Protein AF-A0A935HC42-F1 (afdb_monomer)

pLDDT: mean 91.11, std 11.15, range [37.25, 98.06]

Foldseek 3Di:
DDDDDVVNVVVVVVVVVVVVVVVVVVVVVVVVLVVVVVVLVVVVVVLVVLADVCLVVLHDDDPVRLVVCLVSLVVVLLSLLVVLVCQLVVSHDPVVLLVSLVVLVVSCPRNSSVVSCVVVVVPPPCPSVRVVVCVVVDSPDGSVPDDDPDPD

Structure (mmCIF, N/CA/C/O backbone):
data_AF-A0A935HC42-F1
#
_entry.id   AF-A0A935HC42-F1
#
loop_
_atom_site.group_PDB
_atom_site.id
_atom_site.type_symbol
_atom_site.label_atom_id
_atom_site.label_alt_id
_atom_site.label_comp_id
_atom_site.label_asym_id
_atom_site.label_entity_id
_atom_site.label_seq_id
_atom_site.pdbx_PDB_ins_code
_atom_site.Cartn_x
_atom_site.Cartn_y
_atom_site.Cartn_z
_atom_site.occupancy
_atom_site.B_iso_or_equiv
_atom_site.auth_seq_id
_atom_site.auth_comp_id
_atom_site.auth_asym_id
_atom_site.auth_atom_id
_atom_site.pdbx_PDB_model_num
ATOM 1 N N . MET A 1 1 ? 45.623 -6.422 -47.154 1.00 45.38 1 MET A N 1
ATOM 2 C CA . MET A 1 1 ? 44.968 -5.218 -46.597 1.00 45.38 1 MET A CA 1
ATOM 3 C C . MET A 1 1 ? 43.550 -5.603 -46.227 1.00 45.38 1 MET A C 1
ATOM 5 O O . MET A 1 1 ? 42.845 -6.101 -47.092 1.00 45.38 1 MET A O 1
ATOM 9 N N . TRP A 1 2 ? 43.169 -5.480 -44.956 1.00 56.16 2 TRP A N 1
ATOM 10 C CA . TRP A 1 2 ? 41.775 -5.646 -44.537 1.00 56.16 2 TRP A CA 1
ATOM 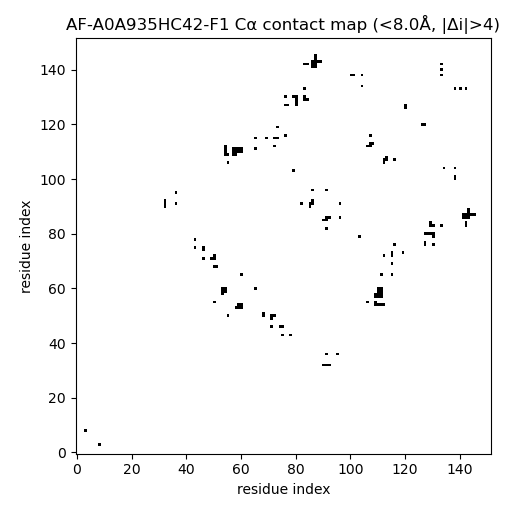11 C C . TRP A 1 2 ? 40.989 -4.399 -44.962 1.00 56.16 2 TRP A C 1
ATOM 13 O O . TRP A 1 2 ? 41.336 -3.299 -44.541 1.00 56.16 2 TRP A O 1
ATOM 23 N N . ASN A 1 3 ? 39.958 -4.567 -45.792 1.00 60.31 3 ASN A N 1
ATOM 24 C CA . ASN A 1 3 ? 39.030 -3.495 -46.152 1.00 60.31 3 ASN A CA 1
ATOM 25 C C . ASN A 1 3 ? 37.817 -3.588 -45.224 1.00 60.31 3 ASN A C 1
ATOM 27 O O . ASN A 1 3 ? 36.851 -4.274 -45.544 1.00 60.31 3 ASN A O 1
ATOM 31 N N . VAL A 1 4 ? 37.888 -2.936 -44.063 1.00 68.31 4 VAL A N 1
ATOM 32 C CA . VAL A 1 4 ? 36.695 -2.733 -43.230 1.00 68.31 4 VAL A CA 1
ATOM 33 C C . VAL A 1 4 ? 35.780 -1.766 -43.977 1.00 68.31 4 VAL A C 1
ATOM 35 O O . VAL A 1 4 ? 36.214 -0.683 -44.373 1.00 68.31 4 VAL A O 1
ATOM 38 N N . THR A 1 5 ? 34.536 -2.166 -44.224 1.00 72.88 5 THR A N 1
ATOM 39 C CA . THR A 1 5 ? 33.576 -1.358 -44.981 1.00 72.88 5 THR A CA 1
ATOM 40 C C . THR A 1 5 ? 32.791 -0.437 -44.046 1.00 72.88 5 THR A C 1
ATOM 42 O O . THR A 1 5 ? 32.575 -0.749 -42.877 1.00 72.88 5 THR A O 1
ATOM 45 N N . TRP A 1 6 ? 32.326 0.714 -44.541 1.00 72.50 6 TRP A N 1
ATOM 46 C CA . TRP A 1 6 ? 31.470 1.627 -43.763 1.00 72.50 6 TRP A CA 1
ATOM 47 C C . TRP A 1 6 ? 30.185 0.955 -43.251 1.00 72.50 6 TRP A C 1
ATOM 49 O O . TRP A 1 6 ? 29.670 1.332 -42.200 1.00 72.50 6 TRP A O 1
ATOM 59 N N . SER A 1 7 ? 29.698 -0.070 -43.955 1.00 73.56 7 SER A N 1
ATOM 60 C CA . SER A 1 7 ? 28.587 -0.918 -43.516 1.00 73.56 7 SER A CA 1
ATOM 61 C C . SER A 1 7 ? 28.906 -1.725 -42.258 1.00 73.56 7 SER A C 1
ATOM 63 O O . SER A 1 7 ? 28.026 -1.879 -41.414 1.00 73.56 7 SER A O 1
ATOM 65 N N . ASP A 1 8 ? 30.152 -2.173 -42.080 1.00 71.88 8 ASP A N 1
ATOM 66 C CA . ASP A 1 8 ? 30.564 -2.905 -40.877 1.00 71.88 8 ASP A CA 1
ATOM 67 C C . ASP A 1 8 ? 30.508 -1.978 -39.656 1.00 71.88 8 ASP A C 1
ATOM 69 O O . ASP A 1 8 ? 29.893 -2.316 -38.644 1.00 71.88 8 ASP A O 1
ATOM 73 N N . PHE A 1 9 ? 31.030 -0.753 -39.782 1.00 73.75 9 PHE A N 1
ATOM 74 C CA . PHE A 1 9 ? 30.930 0.270 -38.735 1.00 73.75 9 PHE A CA 1
ATOM 75 C C . PHE A 1 9 ? 29.481 0.671 -38.430 1.00 73.75 9 PHE A C 1
ATOM 77 O O . PHE A 1 9 ? 29.118 0.802 -37.261 1.00 73.75 9 PHE A O 1
ATOM 84 N N . ALA A 1 10 ? 28.640 0.826 -39.457 1.00 76.94 10 ALA A N 1
ATOM 85 C CA . ALA A 1 10 ? 27.224 1.138 -39.279 1.00 76.94 10 ALA A CA 1
ATOM 86 C C . ALA A 1 10 ? 26.482 0.016 -38.535 1.00 76.94 10 ALA A C 1
ATOM 88 O O . ALA A 1 10 ? 25.721 0.296 -37.612 1.00 76.94 10 ALA A O 1
ATOM 89 N N . SER A 1 11 ? 26.747 -1.250 -38.875 1.00 79.56 11 SER A N 1
ATOM 90 C CA . SER A 1 11 ? 26.119 -2.404 -38.221 1.00 79.56 11 SER A CA 1
ATOM 91 C C . SER A 1 11 ? 26.499 -2.520 -36.741 1.00 79.56 11 SER A C 1
ATOM 93 O O . SER A 1 11 ? 25.631 -2.754 -35.897 1.00 79.56 11 SER A O 1
ATOM 95 N N . VAL A 1 12 ? 27.769 -2.263 -36.405 1.00 85.62 12 VAL A N 1
ATOM 96 C CA . VAL A 1 12 ? 28.249 -2.220 -35.018 1.00 85.6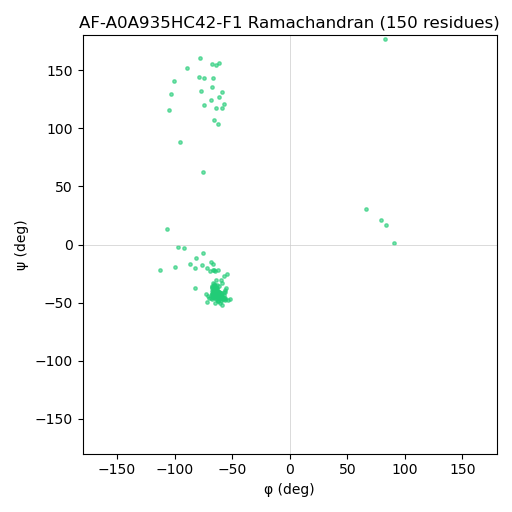2 12 VAL A CA 1
ATOM 97 C C . VAL A 1 12 ? 27.586 -1.069 -34.261 1.00 85.62 12 VAL A C 1
ATOM 99 O O . VAL A 1 12 ? 27.096 -1.271 -33.151 1.00 85.62 12 VAL A O 1
ATOM 102 N N . ALA A 1 13 ? 27.500 0.119 -34.865 1.00 86.00 13 ALA A N 1
ATOM 103 C CA . ALA A 1 13 ? 26.835 1.268 -34.255 1.00 86.00 13 ALA A CA 1
ATOM 104 C C . ALA A 1 13 ? 25.339 1.008 -33.997 1.00 86.00 13 ALA A C 1
ATOM 106 O O . ALA A 1 13 ? 24.842 1.325 -32.917 1.00 86.00 13 ALA A O 1
ATOM 107 N N . THR A 1 14 ? 24.626 0.378 -34.939 1.00 92.38 14 THR A N 1
ATOM 108 C CA . THR A 1 14 ? 23.227 -0.034 -34.747 1.00 92.38 14 THR A CA 1
ATOM 109 C C . THR A 1 14 ? 23.090 -1.041 -33.609 1.00 92.38 14 THR A C 1
ATOM 111 O O . THR A 1 14 ? 22.224 -0.864 -32.756 1.00 92.38 14 THR A O 1
ATOM 114 N N . ALA A 1 15 ? 23.948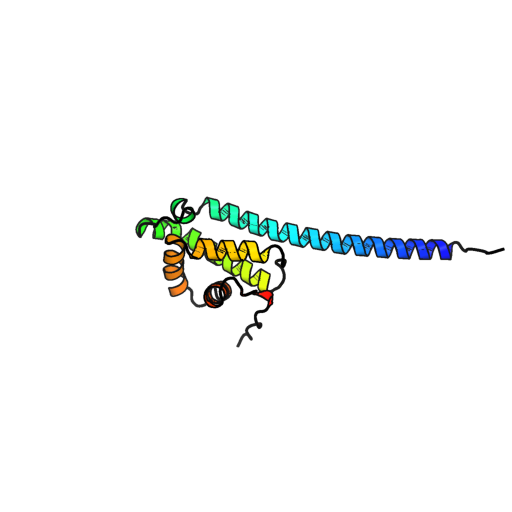 -2.064 -33.549 1.00 86.19 15 ALA A N 1
ATOM 115 C CA . ALA A 1 15 ? 23.906 -3.062 -32.482 1.00 86.19 15 ALA A CA 1
ATOM 116 C C . ALA A 1 15 ? 24.120 -2.429 -31.097 1.00 86.19 15 ALA A C 1
ATOM 118 O O . ALA A 1 15 ? 23.364 -2.708 -30.167 1.00 86.19 15 ALA A O 1
ATOM 119 N N . VAL A 1 16 ? 25.090 -1.517 -30.969 1.00 91.31 16 VAL A N 1
ATOM 120 C CA . VAL A 1 16 ? 25.321 -0.751 -29.733 1.00 91.31 16 VAL A CA 1
ATOM 121 C C . VAL A 1 16 ? 24.11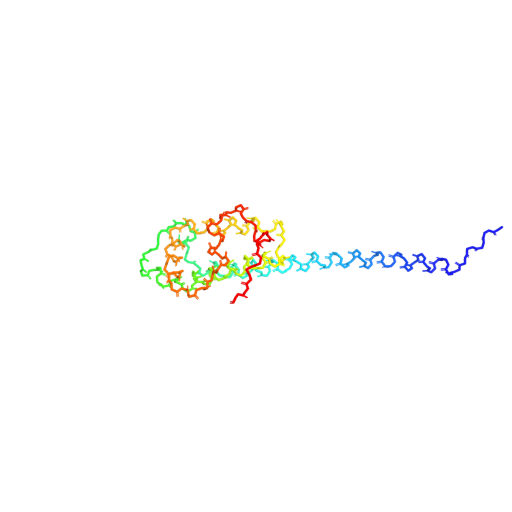2 0.119 -29.386 1.00 91.31 16 VAL A C 1
ATOM 123 O O . VAL A 1 16 ? 23.685 0.136 -28.233 1.00 91.31 16 VAL A O 1
ATOM 126 N N . GLY A 1 17 ? 23.518 0.797 -30.372 1.00 91.38 17 GLY A N 1
ATOM 127 C CA . GLY A 1 17 ? 22.313 1.604 -30.175 1.00 91.38 17 GLY A CA 1
ATOM 128 C C . GLY A 1 17 ? 21.119 0.786 -29.676 1.00 91.38 17 GLY A C 1
ATOM 129 O O . GLY A 1 17 ? 20.434 1.210 -28.750 1.00 91.38 17 GLY A O 1
ATOM 130 N N . VAL A 1 18 ? 20.899 -0.411 -30.229 1.00 93.88 18 VAL A N 1
ATOM 131 C CA . VAL A 1 18 ? 19.839 -1.332 -29.785 1.00 93.88 18 VAL A CA 1
ATOM 132 C C . VAL A 1 18 ? 20.086 -1.814 -28.354 1.00 93.88 18 VAL A C 1
ATOM 134 O O . VAL A 1 18 ? 19.154 -1.822 -27.553 1.00 93.88 18 VAL A O 1
ATOM 137 N N . LEU A 1 19 ? 21.328 -2.167 -28.003 1.00 91.81 19 LEU A N 1
ATOM 138 C CA . LEU A 1 19 ? 21.684 -2.559 -26.634 1.00 91.81 19 LEU A CA 1
ATOM 139 C C . LEU A 1 19 ? 21.458 -1.417 -25.639 1.00 91.81 19 LEU A C 1
ATOM 141 O O . LEU A 1 19 ? 20.891 -1.633 -24.569 1.00 91.81 19 LEU A O 1
ATOM 145 N N . PHE A 1 20 ? 21.858 -0.198 -26.004 1.00 93.81 20 PHE A N 1
ATOM 146 C CA . PHE A 1 20 ? 21.622 0.985 -25.183 1.00 93.81 20 PHE A CA 1
ATOM 147 C C . PHE A 1 20 ? 20.123 1.262 -25.007 1.00 93.81 20 PHE A C 1
ATOM 149 O O . PHE A 1 20 ? 19.671 1.483 -23.886 1.00 93.81 20 PHE A O 1
ATOM 156 N N . ALA A 1 21 ? 19.333 1.177 -26.081 1.00 91.81 21 ALA A N 1
ATOM 157 C CA . ALA A 1 21 ? 17.883 1.341 -26.018 1.00 91.81 21 ALA A CA 1
ATOM 158 C C . ALA A 1 21 ? 17.216 0.272 -25.135 1.00 91.81 21 ALA A C 1
ATOM 160 O O . ALA A 1 21 ? 16.337 0.595 -24.340 1.00 91.81 21 ALA A O 1
ATOM 161 N N . ALA A 1 22 ? 17.658 -0.987 -25.219 1.00 92.81 22 ALA A N 1
ATOM 162 C CA . ALA A 1 22 ? 17.169 -2.059 -24.355 1.00 92.81 22 ALA A CA 1
ATOM 163 C C . ALA A 1 22 ? 17.479 -1.787 -22.872 1.00 92.81 22 ALA A C 1
ATOM 165 O O . ALA A 1 22 ? 16.596 -1.920 -22.026 1.00 92.81 22 ALA A O 1
ATOM 166 N N . ALA A 1 23 ? 18.698 -1.335 -22.560 1.00 90.44 23 ALA A N 1
ATOM 167 C CA . ALA A 1 23 ? 19.070 -0.941 -21.202 1.00 90.44 23 ALA A CA 1
ATOM 168 C C . ALA A 1 23 ? 18.237 0.252 -20.700 1.00 90.44 23 ALA A C 1
ATOM 170 O O . ALA A 1 23 ? 17.770 0.254 -19.560 1.00 90.44 23 ALA A O 1
ATOM 171 N N . GLN A 1 24 ? 17.995 1.246 -21.560 1.00 91.88 24 GLN A N 1
ATOM 172 C CA . GLN A 1 24 ? 17.158 2.399 -21.238 1.00 91.88 24 GLN A CA 1
ATOM 173 C C . GLN A 1 24 ? 15.700 1.998 -20.964 1.00 91.88 24 GLN A C 1
ATOM 175 O O . GLN A 1 24 ? 15.075 2.561 -20.062 1.00 91.88 24 GLN A O 1
ATOM 180 N N . LEU A 1 25 ? 15.153 1.026 -21.702 1.00 93.44 25 LEU A N 1
ATOM 181 C CA . LEU A 1 25 ? 13.797 0.515 -21.482 1.00 93.44 25 LEU A CA 1
ATOM 182 C C . LEU A 1 25 ? 13.653 -0.177 -20.123 1.00 93.44 25 LEU A C 1
ATOM 184 O O . LEU A 1 25 ? 12.663 0.072 -19.433 1.00 93.44 25 LEU A O 1
ATOM 188 N N . GLU A 1 26 ? 14.632 -0.986 -19.708 1.00 90.31 26 GLU A N 1
ATOM 189 C CA . GLU A 1 26 ? 14.576 -1.644 -18.395 1.00 90.31 26 GLU A CA 1
ATOM 190 C C . GLU A 1 26 ? 14.646 -0.615 -17.258 1.00 90.31 26 GLU A C 1
ATOM 192 O O . GLU A 1 26 ? 13.799 -0.630 -16.367 1.00 90.31 26 GLU A O 1
ATOM 197 N N . LEU A 1 27 ? 15.559 0.360 -17.343 1.00 92.75 27 LEU A N 1
ATOM 198 C CA . LEU A 1 27 ? 15.635 1.458 -16.369 1.00 92.75 27 LEU A CA 1
ATOM 199 C C . LEU A 1 27 ? 14.335 2.273 -16.309 1.00 92.75 27 LEU A C 1
ATOM 201 O O . LEU A 1 27 ? 13.860 2.611 -15.225 1.00 92.75 27 LEU A O 1
ATOM 205 N N . SER A 1 28 ? 13.727 2.570 -17.461 1.00 92.69 28 SER A N 1
ATOM 206 C CA . SER A 1 28 ? 12.462 3.320 -17.521 1.00 92.69 28 SER A CA 1
ATOM 207 C C . SER A 1 28 ? 11.319 2.552 -16.853 1.00 92.69 28 SER A C 1
ATOM 209 O O . SER A 1 28 ? 10.479 3.140 -16.171 1.00 92.69 28 SER A O 1
ATOM 211 N N . LYS A 1 29 ? 11.293 1.226 -17.012 1.00 92.12 29 LYS A N 1
ATOM 212 C CA . LYS A 1 29 ? 10.327 0.344 -16.353 1.00 92.12 29 LYS A CA 1
ATOM 213 C C . LYS A 1 29 ? 10.536 0.320 -14.837 1.00 92.12 29 LYS A C 1
ATOM 215 O O . LYS A 1 29 ? 9.557 0.450 -14.106 1.00 92.12 29 LYS A O 1
ATOM 220 N N . GLU A 1 30 ? 11.774 0.202 -14.358 1.00 92.62 30 GLU A N 1
ATOM 221 C CA . GLU A 1 30 ? 12.092 0.244 -12.920 1.00 92.62 30 GLU A CA 1
ATOM 222 C C . GLU A 1 30 ? 11.690 1.579 -12.275 1.00 92.62 30 GLU A C 1
ATOM 224 O O . GLU A 1 30 ? 11.063 1.601 -11.210 1.00 92.62 30 GLU A O 1
ATOM 229 N N . GLN A 1 31 ? 11.984 2.697 -12.945 1.00 94.00 31 GLN A N 1
ATOM 230 C CA . GLN A 1 31 ? 11.546 4.028 -12.519 1.00 94.00 31 GLN A CA 1
ATOM 231 C C . GLN A 1 31 ? 10.019 4.138 -12.501 1.00 94.00 31 GLN A C 1
ATOM 233 O O . GLN A 1 31 ? 9.458 4.688 -11.556 1.00 94.00 31 GLN A O 1
ATOM 238 N N . GLY A 1 32 ? 9.342 3.572 -13.503 1.00 96.06 32 GLY A N 1
ATOM 239 C CA . GLY A 1 32 ? 7.883 3.535 -13.573 1.00 96.06 32 GLY A CA 1
ATOM 240 C C . GLY A 1 32 ? 7.244 2.760 -12.418 1.00 96.06 32 GLY A C 1
ATOM 241 O O . GLY A 1 32 ? 6.282 3.244 -11.825 1.00 96.06 32 GLY A O 1
ATOM 242 N N . VAL A 1 33 ? 7.792 1.593 -12.056 1.00 95.56 33 VAL A N 1
ATOM 243 C CA . VAL A 1 33 ? 7.333 0.817 -10.888 1.00 95.56 33 VAL A CA 1
ATOM 244 C C . VAL A 1 33 ? 7.542 1.611 -9.602 1.00 95.56 33 VAL A C 1
ATOM 246 O O . VAL A 1 33 ? 6.609 1.741 -8.816 1.00 95.56 33 VAL A O 1
ATOM 249 N N . THR A 1 34 ? 8.727 2.196 -9.418 1.00 95.88 34 THR A N 1
ATOM 250 C CA . THR A 1 34 ? 9.044 2.997 -8.224 1.00 95.88 34 THR A CA 1
ATOM 251 C C . THR A 1 34 ? 8.093 4.189 -8.085 1.00 95.88 34 THR A C 1
ATOM 253 O O . THR A 1 34 ? 7.487 4.374 -7.035 1.00 95.88 34 THR A O 1
ATOM 256 N N . ALA A 1 35 ? 7.880 4.952 -9.162 1.00 97.44 35 ALA A N 1
ATOM 257 C CA . ALA A 1 35 ? 6.967 6.094 -9.159 1.00 97.44 35 ALA A CA 1
ATOM 258 C C . ALA A 1 35 ? 5.507 5.687 -8.889 1.00 97.44 35 ALA A C 1
ATOM 260 O O . ALA A 1 35 ? 4.765 6.425 -8.240 1.00 97.44 35 ALA A O 1
ATOM 261 N N . PHE A 1 36 ? 5.089 4.513 -9.374 1.00 97.44 36 PHE A N 1
ATOM 262 C CA . PHE A 1 36 ? 3.768 3.961 -9.085 1.00 97.44 36 PHE A CA 1
ATOM 263 C C . PHE A 1 36 ? 3.620 3.563 -7.610 1.00 97.44 36 PHE A C 1
ATOM 265 O O . PHE A 1 36 ? 2.615 3.884 -6.986 1.00 97.44 36 PHE A O 1
ATOM 272 N N . GLU A 1 37 ? 4.612 2.900 -7.021 1.00 97.81 37 GLU A N 1
ATOM 273 C CA . GLU A 1 37 ? 4.593 2.567 -5.591 1.00 97.81 37 GLU A CA 1
ATOM 274 C C . GLU A 1 37 ? 4.617 3.829 -4.712 1.00 97.81 37 GLU A C 1
ATOM 276 O O . GLU A 1 37 ? 3.907 3.905 -3.706 1.00 97.81 37 GLU A O 1
ATOM 281 N N . ASP A 1 38 ? 5.367 4.856 -5.115 1.00 97.50 38 ASP A N 1
ATOM 282 C CA . ASP A 1 38 ? 5.424 6.138 -4.413 1.00 97.50 38 ASP A CA 1
ATOM 283 C C . ASP A 1 38 ? 4.097 6.901 -4.437 1.00 97.50 38 ASP A C 1
ATOM 285 O O . ASP A 1 38 ? 3.761 7.562 -3.447 1.00 97.50 38 ASP A O 1
ATOM 289 N N . SER A 1 39 ? 3.316 6.795 -5.517 1.00 97.75 39 SER A N 1
ATOM 290 C CA . SER A 1 39 ? 1.992 7.424 -5.576 1.00 97.75 39 SER A CA 1
ATOM 291 C C . SER A 1 39 ? 1.017 6.782 -4.585 1.00 97.75 39 SER A C 1
ATOM 293 O O . SER A 1 39 ? 0.305 7.498 -3.881 1.00 97.75 39 SER A O 1
ATOM 295 N N . ILE A 1 40 ? 1.067 5.457 -4.427 1.00 97.75 40 ILE A N 1
ATOM 296 C CA . ILE A 1 40 ? 0.285 4.728 -3.419 1.00 97.75 40 ILE A CA 1
ATOM 297 C C . ILE A 1 40 ? 0.762 5.063 -1.998 1.00 97.75 40 ILE A C 1
ATOM 299 O O . ILE A 1 40 ? -0.048 5.273 -1.094 1.00 97.75 40 ILE A O 1
ATOM 303 N N . ASN A 1 41 ? 2.075 5.187 -1.781 1.00 96.44 41 ASN A N 1
ATOM 304 C CA . ASN A 1 41 ? 2.613 5.652 -0.498 1.00 96.44 41 ASN A CA 1
ATOM 305 C C . ASN A 1 41 ? 2.135 7.075 -0.163 1.00 96.44 41 ASN A C 1
ATOM 307 O O . ASN A 1 41 ? 1.910 7.400 1.005 1.00 96.44 41 ASN A O 1
ATOM 311 N N . GLN A 1 42 ? 1.993 7.942 -1.167 1.00 97.38 42 GLN A N 1
ATOM 312 C CA . GLN A 1 42 ? 1.462 9.289 -0.981 1.00 97.38 42 GLN A CA 1
ATOM 313 C C . GLN A 1 42 ? -0.021 9.265 -0.603 1.00 97.38 42 GLN A C 1
ATOM 315 O O . GLN A 1 42 ? -0.409 9.986 0.316 1.00 97.38 42 GLN A O 1
ATOM 320 N N . GLU A 1 43 ? -0.825 8.423 -1.252 1.00 96.81 43 GLU A N 1
ATOM 321 C CA . GLU A 1 43 ? -2.232 8.205 -0.898 1.00 96.81 43 GLU A CA 1
ATOM 322 C C . GLU A 1 43 ? -2.373 7.731 0.554 1.00 96.81 43 GLU A C 1
ATOM 324 O O . GLU A 1 43 ? -3.117 8.335 1.331 1.00 96.81 43 GLU A O 1
ATOM 329 N N . TYR A 1 44 ? -1.556 6.754 0.967 1.00 96.56 44 TYR A N 1
ATOM 330 C CA . TYR A 1 44 ? -1.488 6.320 2.363 1.00 96.56 44 TYR A CA 1
ATOM 331 C C . TYR A 1 44 ? -1.159 7.473 3.316 1.00 96.56 44 TYR A C 1
ATOM 333 O O . TYR A 1 44 ? -1.820 7.617 4.339 1.00 96.56 44 TYR A O 1
ATOM 341 N N . ARG A 1 45 ? -0.164 8.317 3.009 1.00 95.69 45 ARG A N 1
ATOM 342 C CA . ARG A 1 45 ? 0.206 9.452 3.877 1.00 95.69 45 ARG A CA 1
ATOM 343 C C . ARG A 1 45 ? -0.923 10.470 4.021 1.00 95.69 45 ARG A C 1
ATOM 345 O O . ARG A 1 45 ? -1.148 10.966 5.123 1.00 95.69 45 ARG A O 1
ATOM 352 N N . VAL A 1 46 ? -1.624 10.777 2.929 1.00 96.94 46 VAL A N 1
ATOM 353 C CA . VAL A 1 46 ? -2.776 11.693 2.946 1.00 96.94 46 VAL A CA 1
ATOM 354 C C . VAL A 1 46 ? -3.902 11.126 3.805 1.00 96.94 46 VAL A C 1
ATOM 356 O O . VAL A 1 46 ? -4.492 11.862 4.594 1.00 96.94 46 VAL A O 1
ATOM 359 N N . LEU A 1 47 ? -4.171 9.827 3.689 1.00 95.88 47 LEU A N 1
ATOM 360 C CA . LEU A 1 47 ? -5.171 9.148 4.500 1.00 95.88 47 LEU A CA 1
ATOM 361 C C . LEU A 1 47 ? -4.762 9.064 5.976 1.00 95.88 47 LEU A C 1
ATOM 363 O O . LEU A 1 47 ? -5.545 9.398 6.861 1.00 95.88 47 LEU A O 1
ATOM 367 N N . ALA A 1 48 ? -3.518 8.676 6.253 1.00 93.81 48 ALA A N 1
ATOM 368 C CA . ALA A 1 48 ? -2.990 8.548 7.606 1.00 93.81 48 ALA A CA 1
ATOM 369 C C . ALA A 1 48 ? -3.026 9.873 8.378 1.00 93.81 48 ALA A C 1
ATOM 371 O O . ALA A 1 48 ? -3.231 9.859 9.585 1.00 93.81 48 ALA A O 1
ATOM 372 N N . ALA A 1 49 ? -2.895 11.012 7.692 1.00 96.19 49 ALA A N 1
ATOM 373 C CA . ALA A 1 49 ? -3.032 12.334 8.301 1.00 96.19 49 ALA A CA 1
ATOM 374 C C . ALA A 1 49 ? -4.457 12.651 8.799 1.00 96.19 49 ALA A C 1
ATOM 376 O O . ALA A 1 49 ? -4.628 13.592 9.570 1.00 96.19 49 ALA A O 1
ATOM 377 N N . ARG A 1 50 ? -5.470 11.901 8.349 1.00 96.69 50 ARG A N 1
ATOM 378 C CA . ARG A 1 50 ? -6.876 12.050 8.762 1.00 96.69 50 ARG A CA 1
ATOM 379 C C . ARG A 1 50 ? -7.292 11.029 9.815 1.00 96.69 50 ARG A C 1
ATOM 381 O O . ARG A 1 50 ? -8.281 11.244 10.505 1.00 96.69 50 ARG A O 1
ATOM 388 N N . LEU A 1 51 ? -6.548 9.929 9.940 1.00 96.00 51 LEU A N 1
ATOM 389 C CA . LEU A 1 51 ? -6.821 8.915 10.948 1.00 96.00 51 LEU A CA 1
ATOM 390 C C . LEU A 1 51 ? -6.585 9.479 12.358 1.00 96.00 51 LEU A C 1
ATOM 392 O O . LEU A 1 51 ? -5.622 10.222 12.573 1.00 96.00 51 LEU A O 1
ATOM 396 N N . PRO A 1 52 ? -7.409 9.090 13.345 1.00 96.38 52 PRO A N 1
ATOM 397 C CA . PRO A 1 52 ? -7.233 9.544 14.715 1.00 96.38 52 PRO A CA 1
ATOM 398 C C . PRO A 1 52 ? -5.879 9.084 15.262 1.00 96.38 52 PRO A C 1
ATOM 400 O O . PRO A 1 52 ? -5.555 7.893 15.263 1.00 96.38 52 PRO A O 1
ATOM 403 N N . THR A 1 53 ? -5.090 10.026 15.783 1.00 96.19 53 THR A N 1
ATOM 404 C CA . THR A 1 53 ? -3.746 9.748 16.316 1.00 96.19 53 THR A CA 1
ATOM 405 C C . THR A 1 53 ? -3.767 8.665 17.392 1.00 96.19 53 THR A C 1
ATOM 407 O O . THR A 1 53 ? -2.893 7.805 17.394 1.00 96.19 53 THR A O 1
ATOM 410 N N . LYS A 1 54 ? -4.795 8.639 18.249 1.00 96.62 54 LYS A N 1
ATOM 411 C CA . LYS A 1 54 ? -4.998 7.575 19.246 1.00 96.62 54 LYS A CA 1
ATOM 412 C C . LYS A 1 54 ? -5.000 6.181 18.610 1.00 96.62 54 LYS A C 1
ATOM 414 O O . LYS A 1 54 ? -4.263 5.299 19.045 1.00 96.62 54 LYS A O 1
ATOM 419 N N . ALA A 1 55 ? -5.743 6.000 17.514 1.00 96.25 55 ALA A N 1
ATOM 420 C CA . ALA A 1 55 ? -5.747 4.740 16.776 1.00 96.25 55 ALA A CA 1
ATOM 421 C C . ALA A 1 55 ? -4.357 4.412 16.220 1.00 96.25 55 ALA A C 1
ATOM 423 O O . ALA A 1 55 ? -3.927 3.261 16.287 1.00 96.25 55 ALA A O 1
ATOM 424 N N . LEU A 1 56 ? -3.633 5.414 15.706 1.00 94.19 56 LEU A N 1
ATOM 425 C CA . LEU A 1 56 ? -2.269 5.246 15.197 1.00 94.19 56 LEU A CA 1
ATOM 426 C C . LEU A 1 56 ? -1.231 4.948 16.293 1.00 94.19 56 LEU A C 1
ATOM 428 O O . LEU A 1 56 ? -0.181 4.376 16.001 1.00 94.19 56 LEU A O 1
ATOM 432 N N . LEU A 1 57 ? -1.503 5.309 17.543 1.00 95.31 57 LEU A N 1
ATOM 433 C CA . LEU A 1 57 ? -0.658 5.000 18.698 1.00 95.31 57 LEU A CA 1
ATOM 434 C C . LEU A 1 57 ? -1.048 3.686 19.390 1.00 95.31 57 LEU A C 1
ATOM 436 O O . LEU A 1 57 ? -0.340 3.234 20.286 1.00 95.31 57 LEU A O 1
ATOM 440 N N . GLY A 1 58 ? -2.110 3.021 18.925 1.00 94.19 58 GLY A N 1
ATOM 441 C CA . GLY A 1 58 ? -2.572 1.749 19.479 1.00 94.19 58 GLY A CA 1
ATOM 442 C C . GLY A 1 58 ? -3.473 1.894 20.704 1.00 94.19 58 GLY A C 1
ATOM 443 O O . GLY A 1 58 ? -3.670 0.914 21.418 1.00 94.19 58 GLY A O 1
ATOM 444 N N . GLU A 1 59 ? -4.025 3.082 20.933 1.00 95.88 59 GLU A N 1
ATOM 445 C CA . GLU A 1 59 ? -5.040 3.319 21.955 1.00 95.88 59 GLU A CA 1
ATOM 446 C C . GLU A 1 59 ? -6.422 2.833 21.486 1.00 95.88 59 GLU A C 1
ATOM 448 O O . GLU A 1 59 ? -6.686 2.636 20.292 1.00 95.88 59 GLU A O 1
ATOM 453 N N . GLU A 1 60 ? -7.318 2.632 22.448 1.00 95.06 60 GLU A N 1
ATOM 454 C CA . GLU A 1 60 ? -8.730 2.376 22.183 1.00 95.06 60 GLU A CA 1
ATOM 455 C C . GLU A 1 60 ? -9.457 3.689 21.866 1.00 95.06 60 GLU A C 1
ATOM 457 O O . GLU A 1 60 ? -9.155 4.736 22.441 1.00 95.06 60 GLU A O 1
ATOM 462 N N . LEU A 1 61 ? -10.428 3.628 20.954 1.00 95.88 61 LEU A N 1
ATOM 463 C CA . LEU A 1 61 ? -11.368 4.723 20.720 1.00 95.88 61 LEU A CA 1
ATOM 464 C C . LEU A 1 61 ? -12.680 4.395 21.425 1.00 95.88 61 LEU A C 1
ATOM 466 O O . LEU A 1 61 ? -13.134 3.249 21.387 1.00 95.88 61 LEU A O 1
ATOM 470 N N . ALA A 1 62 ? -13.307 5.403 22.030 1.00 95.94 62 ALA A N 1
ATOM 471 C CA . ALA A 1 62 ? -14.680 5.262 22.499 1.00 95.94 62 ALA A CA 1
ATOM 472 C C . ALA A 1 62 ? -15.616 4.978 21.311 1.00 95.94 62 ALA A C 1
ATOM 474 O O . ALA A 1 62 ? -15.315 5.353 20.182 1.00 95.94 62 ALA A O 1
ATOM 475 N N . GLU A 1 63 ? -16.773 4.358 21.550 1.00 93.69 63 GLU A N 1
ATOM 476 C CA . GLU A 1 63 ? -17.700 3.975 20.472 1.00 93.69 63 GLU A CA 1
ATOM 477 C C . GLU A 1 63 ? -18.130 5.166 19.599 1.00 93.69 63 GLU A C 1
ATOM 479 O O . GLU A 1 63 ? -18.183 5.049 18.377 1.00 93.69 63 GLU A O 1
ATOM 484 N N . THR A 1 64 ? -18.365 6.331 20.208 1.00 94.69 64 THR A N 1
ATOM 485 C CA . THR A 1 64 ? -18.705 7.562 19.482 1.00 94.69 64 THR A CA 1
ATOM 486 C C . THR A 1 64 ? -17.539 8.075 18.634 1.00 94.69 64 THR A C 1
ATOM 488 O O . THR A 1 64 ? -17.742 8.419 17.478 1.00 94.69 64 THR A O 1
ATOM 491 N N . GLU A 1 65 ? -16.314 8.057 19.170 1.00 95.44 65 GLU A N 1
ATOM 492 C CA . GLU A 1 65 ? -15.090 8.471 18.459 1.00 95.44 65 GLU A CA 1
ATOM 493 C C . GLU A 1 65 ? -14.751 7.495 17.318 1.00 95.44 65 GLU A C 1
ATOM 495 O O . GLU A 1 65 ? -14.314 7.897 16.243 1.00 95.44 65 GLU A O 1
ATOM 500 N N . LEU A 1 66 ? -15.003 6.198 17.515 1.00 96.31 66 LEU A N 1
ATOM 501 C CA . LEU A 1 66 ? -14.871 5.187 16.471 1.00 96.31 66 LEU A CA 1
ATOM 502 C C . LEU A 1 66 ? -15.883 5.412 15.341 1.00 96.31 66 LEU A C 1
ATOM 504 O O . LEU A 1 66 ? -15.523 5.275 14.175 1.00 96.31 66 LEU A O 1
ATOM 508 N N . ALA A 1 67 ? -17.133 5.740 15.680 1.00 95.06 67 ALA A N 1
ATOM 509 C CA . ALA A 1 67 ? -18.177 6.020 14.700 1.00 95.06 67 ALA A CA 1
ATOM 510 C C . ALA A 1 67 ? -17.875 7.286 13.880 1.00 95.06 67 ALA A C 1
ATOM 512 O O . ALA A 1 67 ? -18.112 7.289 12.676 1.00 95.06 67 ALA A O 1
ATOM 513 N N . GLU A 1 68 ? -17.312 8.322 14.508 1.00 96.81 68 GLU A N 1
ATOM 514 C CA . GLU A 1 68 ? -16.886 9.563 13.841 1.00 96.81 68 GLU A CA 1
ATOM 515 C C . GLU A 1 68 ? -15.758 9.346 12.825 1.00 96.81 68 GLU A C 1
ATOM 517 O O . GLU A 1 68 ? -15.704 10.055 11.826 1.00 96.81 68 GLU A O 1
ATOM 522 N N . HIS A 1 69 ? -14.886 8.360 13.058 1.00 96.69 69 HIS A N 1
ATOM 523 C CA . HIS A 1 69 ? -13.724 8.063 12.209 1.00 96.69 69 HIS A CA 1
ATOM 524 C C . HIS A 1 69 ? -13.874 6.796 11.355 1.00 96.69 69 HIS A C 1
ATOM 526 O O . HIS A 1 69 ? -12.893 6.254 10.828 1.00 96.69 69 HIS A O 1
ATOM 532 N N . LEU A 1 70 ? -15.095 6.267 11.251 1.00 95.69 70 LEU A N 1
ATOM 533 C CA . LEU A 1 70 ? -15.341 5.006 10.563 1.00 95.69 70 LEU A CA 1
ATOM 534 C C . LEU A 1 70 ? -15.080 5.120 9.054 1.00 95.69 70 LEU A C 1
ATOM 536 O O . LEU A 1 70 ? -14.594 4.161 8.456 1.00 95.69 70 LEU A O 1
ATOM 540 N N . ASP A 1 71 ? -15.339 6.286 8.462 1.00 96.25 71 ASP A N 1
ATOM 541 C CA . ASP A 1 71 ? -15.131 6.545 7.035 1.00 96.25 71 ASP A CA 1
ATOM 542 C C . ASP A 1 71 ? -13.639 6.540 6.666 1.00 96.25 71 ASP A C 1
ATOM 544 O O . ASP A 1 71 ? -13.245 5.934 5.665 1.00 96.25 71 ASP A O 1
ATOM 548 N N . GLU A 1 72 ? -12.772 7.148 7.480 1.00 97.44 72 GLU A N 1
ATOM 549 C CA . GLU A 1 72 ? -11.322 7.102 7.264 1.00 97.44 72 GLU A CA 1
ATOM 550 C C . GLU A 1 72 ? -10.768 5.687 7.466 1.00 97.44 72 GLU A C 1
ATOM 552 O O . GLU A 1 72 ? -9.889 5.246 6.721 1.00 97.44 72 GLU A O 1
ATOM 557 N N . LEU A 1 73 ? -11.291 4.943 8.444 1.00 97.06 73 LEU A N 1
ATOM 558 C CA . LEU A 1 73 ? -10.909 3.546 8.665 1.00 97.06 73 LEU A CA 1
ATOM 559 C C . LEU A 1 73 ? -11.387 2.645 7.517 1.00 97.06 73 LEU A C 1
ATOM 561 O O . LEU A 1 73 ? -10.650 1.750 7.103 1.00 97.06 73 LEU A O 1
ATOM 565 N N . TYR A 1 74 ? -12.561 2.912 6.943 1.00 96.56 74 TYR A N 1
ATOM 566 C CA . TYR A 1 74 ? -13.034 2.249 5.728 1.00 96.56 74 TYR A CA 1
ATOM 567 C C . TYR A 1 74 ? -12.090 2.503 4.552 1.00 96.56 74 TYR A C 1
ATOM 569 O O . TYR A 1 74 ? -11.632 1.552 3.920 1.00 96.56 74 TYR A O 1
ATOM 577 N N . GLN A 1 75 ? -11.741 3.767 4.293 1.00 96.94 75 GLN A N 1
ATOM 578 C CA . GLN A 1 75 ? -10.792 4.136 3.235 1.00 96.94 75 GLN A CA 1
ATOM 579 C C . GLN A 1 75 ? -9.427 3.471 3.445 1.00 96.94 75 GLN A C 1
ATOM 581 O O . GLN A 1 75 ? -8.764 3.091 2.483 1.00 96.94 75 GLN A O 1
ATOM 586 N N . TYR A 1 76 ? -9.013 3.275 4.700 1.00 97.81 76 TYR A N 1
ATOM 587 C CA . TYR A 1 76 ? -7.783 2.553 5.014 1.00 97.81 76 TYR A C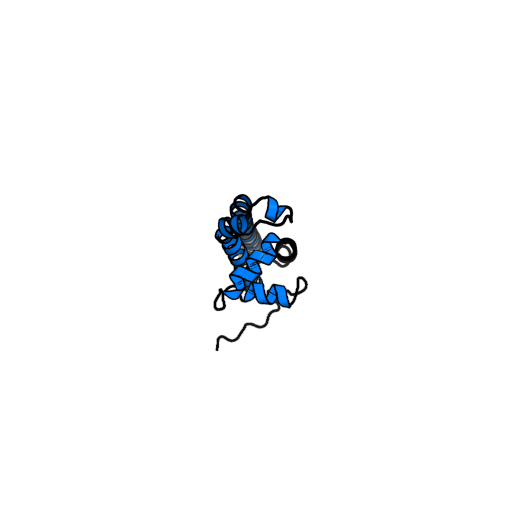A 1
ATOM 588 C C . TYR A 1 76 ? -7.864 1.086 4.605 1.00 97.81 76 TYR A C 1
ATOM 590 O O . TYR A 1 76 ? -6.937 0.580 3.971 1.00 97.81 76 TYR A O 1
ATOM 598 N N . PHE A 1 77 ? -8.965 0.405 4.919 1.00 97.75 77 PHE A N 1
ATOM 599 C CA . PHE A 1 77 ? -9.154 -0.983 4.502 1.00 97.75 77 PHE A CA 1
ATOM 600 C C . PHE A 1 77 ? -9.281 -1.125 2.984 1.00 97.75 77 PHE A C 1
ATOM 602 O O . PHE A 1 77 ? -8.731 -2.076 2.429 1.00 97.75 77 PHE A O 1
ATOM 609 N N . ASP A 1 78 ? -9.912 -0.164 2.310 1.00 97.19 78 ASP A N 1
ATOM 610 C CA . ASP A 1 78 ? -10.004 -0.124 0.847 1.00 97.19 78 ASP A CA 1
ATOM 611 C C . ASP A 1 78 ? -8.635 0.038 0.190 1.00 97.19 78 ASP A C 1
ATOM 613 O O . ASP A 1 78 ? -8.254 -0.765 -0.666 1.00 97.19 78 ASP A O 1
ATOM 617 N N . LEU A 1 79 ? -7.827 0.978 0.688 1.00 98.06 79 LEU A N 1
ATOM 618 C CA . LEU A 1 79 ? -6.448 1.153 0.247 1.00 98.06 79 LEU A CA 1
ATOM 619 C C . LEU A 1 79 ? -5.634 -0.133 0.438 1.00 98.06 79 LEU A C 1
ATOM 621 O O . LEU A 1 79 ? -4.928 -0.560 -0.476 1.00 98.06 79 LEU A O 1
ATOM 625 N N . CYS A 1 80 ? -5.750 -0.781 1.600 1.00 98.06 80 CYS A N 1
ATOM 626 C CA . CYS A 1 80 ? -5.059 -2.043 1.869 1.00 98.06 80 CYS A CA 1
ATOM 627 C C . CYS A 1 80 ? -5.509 -3.141 0.898 1.00 98.06 80 CYS A C 1
ATOM 629 O O . CYS A 1 80 ? -4.675 -3.857 0.348 1.00 98.06 80 CYS A O 1
ATOM 631 N N . ASN A 1 81 ? -6.814 -3.261 0.644 1.00 97.56 81 ASN A N 1
ATOM 632 C CA . ASN A 1 81 ? -7.343 -4.234 -0.303 1.00 97.56 81 ASN A CA 1
ATOM 633 C C . ASN A 1 81 ? -6.813 -3.992 -1.722 1.00 97.56 81 ASN A C 1
ATOM 635 O O . ASN A 1 81 ? -6.333 -4.922 -2.373 1.00 97.56 81 ASN A O 1
ATOM 639 N N . GLY A 1 82 ? -6.806 -2.734 -2.167 1.00 97.31 82 GLY A N 1
ATOM 640 C CA . GLY A 1 82 ? -6.221 -2.323 -3.440 1.00 97.31 82 GLY A CA 1
ATOM 641 C C . GLY A 1 82 ? -4.729 -2.651 -3.539 1.00 97.31 82 GLY A C 1
ATOM 642 O O . GLY A 1 82 ? -4.289 -3.214 -4.540 1.00 97.31 82 GLY A O 1
ATOM 643 N N . GLN A 1 83 ? -3.943 -2.383 -2.494 1.00 97.81 83 GLN A N 1
ATOM 644 C CA . GLN A 1 83 ? -2.517 -2.734 -2.438 1.00 97.81 83 GLN A CA 1
ATOM 645 C C . GLN A 1 83 ? -2.284 -4.244 -2.587 1.00 97.81 83 GLN A C 1
ATOM 647 O O . GLN A 1 83 ? -1.393 -4.663 -3.332 1.00 97.81 83 GLN A O 1
ATOM 652 N N . ILE A 1 84 ? -3.104 -5.064 -1.926 1.00 97.81 84 ILE A N 1
ATOM 653 C CA . ILE A 1 84 ? -3.029 -6.528 -2.007 1.00 97.81 84 ILE A CA 1
ATOM 654 C C . ILE A 1 84 ? -3.391 -7.006 -3.415 1.00 97.81 84 ILE A C 1
ATOM 656 O O . ILE A 1 84 ? -2.660 -7.813 -3.995 1.00 97.81 84 ILE A O 1
ATOM 660 N N . PHE A 1 85 ? -4.460 -6.466 -4.004 1.00 96.75 85 PHE A N 1
ATOM 661 C CA . PHE A 1 85 ? -4.838 -6.748 -5.388 1.00 96.75 85 PHE A CA 1
ATOM 662 C C . PHE A 1 85 ? -3.715 -6.373 -6.372 1.00 96.75 85 PHE A C 1
ATOM 664 O O . PHE A 1 85 ? -3.346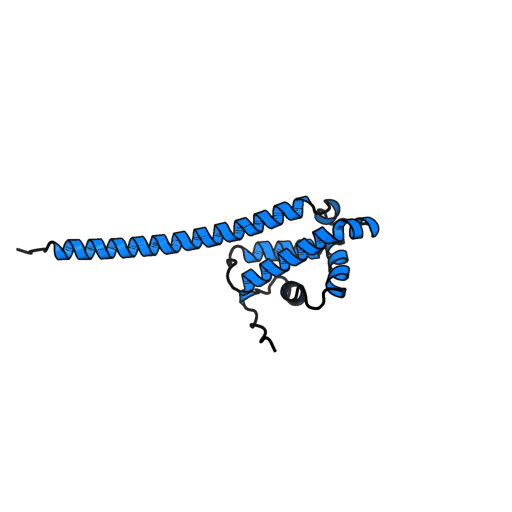 -7.159 -7.246 1.00 96.75 85 PHE A O 1
ATOM 671 N N . LEU A 1 86 ? -3.092 -5.204 -6.205 1.00 97.31 86 LEU A N 1
ATOM 672 C CA . LEU A 1 86 ? -1.962 -4.776 -7.033 1.00 97.31 86 LEU A CA 1
ATOM 673 C C . LEU A 1 86 ? -0.752 -5.709 -6.880 1.00 97.31 86 LEU A C 1
ATOM 675 O O . LEU A 1 86 ? -0.074 -5.996 -7.873 1.00 97.31 86 LEU A O 1
ATOM 679 N N . ARG A 1 87 ? -0.485 -6.224 -5.670 1.00 97.31 87 ARG A N 1
ATOM 680 C CA . ARG A 1 87 ? 0.543 -7.253 -5.457 1.00 97.31 87 ARG A CA 1
ATOM 681 C C . ARG A 1 87 ? 0.177 -8.559 -6.154 1.00 97.31 87 ARG A C 1
ATOM 683 O O . ARG A 1 87 ? 1.034 -9.130 -6.828 1.00 97.31 87 ARG A O 1
ATOM 690 N N . GLN A 1 88 ? -1.074 -9.000 -6.057 1.00 96.19 88 GLN A N 1
ATOM 691 C CA . GLN A 1 88 ? -1.565 -10.190 -6.752 1.00 96.19 88 GLN A CA 1
ATOM 692 C C . GLN A 1 88 ? -1.354 -10.074 -8.269 1.00 96.19 88 GLN A C 1
ATOM 694 O O . GLN A 1 88 ? -0.832 -10.997 -8.901 1.00 96.19 88 GLN A O 1
ATOM 699 N N . GLU A 1 89 ? -1.638 -8.908 -8.850 1.00 95.81 89 GLU A N 1
ATOM 700 C CA . GLU A 1 89 ? -1.416 -8.629 -10.274 1.00 95.81 89 GLU A CA 1
ATOM 701 C C . GLU A 1 89 ? 0.063 -8.401 -10.642 1.00 95.81 89 GLU A C 1
ATOM 703 O O . GLU A 1 89 ? 0.416 -8.412 -11.822 1.00 95.81 89 GLU A O 1
ATOM 708 N N . GLY A 1 90 ? 0.967 -8.327 -9.661 1.00 95.19 90 GLY A N 1
ATOM 709 C CA . GLY A 1 90 ? 2.412 -8.187 -9.875 1.00 95.19 90 GLY A CA 1
ATOM 710 C C . GLY A 1 90 ? 2.849 -6.764 -10.201 1.00 95.19 90 GLY A C 1
ATOM 711 O O . GLY A 1 90 ? 3.906 -6.571 -10.795 1.00 95.19 90 GLY A O 1
ATOM 712 N N . ARG A 1 91 ? 2.026 -5.778 -9.837 1.00 96.31 91 ARG A N 1
ATOM 713 C CA . ARG A 1 91 ? 2.307 -4.347 -10.011 1.00 96.31 91 ARG A CA 1
ATOM 714 C C . ARG A 1 91 ? 3.087 -3.753 -8.842 1.00 96.31 91 ARG A C 1
ATOM 716 O O . ARG A 1 91 ? 3.656 -2.681 -8.997 1.00 96.31 91 ARG A O 1
ATOM 723 N N . ILE A 1 92 ? 3.105 -4.451 -7.706 1.00 97.38 92 ILE A N 1
ATOM 724 C CA . ILE A 1 92 ? 3.938 -4.127 -6.544 1.00 97.38 92 ILE A CA 1
ATOM 725 C C . ILE A 1 92 ? 5.126 -5.080 -6.515 1.00 97.38 92 ILE A C 1
ATOM 727 O O . ILE A 1 92 ? 4.962 -6.304 -6.601 1.00 97.38 92 ILE A O 1
ATOM 731 N N . SER A 1 93 ? 6.319 -4.515 -6.395 1.00 96.62 93 SER A N 1
ATOM 732 C CA . SER A 1 93 ? 7.590 -5.222 -6.366 1.00 96.62 93 SER A CA 1
ATOM 733 C C . SER A 1 93 ? 7.716 -6.131 -5.143 1.00 96.62 93 SER A C 1
ATOM 735 O O . SER A 1 93 ? 7.122 -5.908 -4.086 1.00 96.62 93 SER A O 1
ATOM 737 N N . GLU A 1 94 ? 8.537 -7.176 -5.274 1.00 96.00 94 GLU A N 1
ATOM 738 C CA . GLU A 1 94 ? 8.844 -8.076 -4.151 1.00 96.00 94 GLU A CA 1
ATOM 739 C C . GLU A 1 94 ? 9.633 -7.374 -3.043 1.00 96.00 94 GLU A C 1
ATOM 741 O O . GLU A 1 94 ? 9.618 -7.815 -1.899 1.00 96.00 94 GLU A O 1
ATOM 746 N N . LYS A 1 95 ? 10.314 -6.273 -3.381 1.00 96.00 95 LYS A N 1
ATOM 747 C CA . LYS A 1 95 ? 11.056 -5.448 -2.430 1.00 96.00 95 LYS A CA 1
ATOM 748 C C . LYS A 1 95 ? 10.114 -4.634 -1.547 1.00 96.00 95 LYS A C 1
ATOM 750 O O . LYS A 1 95 ? 10.356 -4.537 -0.350 1.00 96.00 95 LYS A O 1
ATOM 755 N N . THR A 1 96 ? 9.068 -4.051 -2.125 1.00 96.69 96 THR A N 1
ATOM 756 C CA . THR A 1 96 ? 8.152 -3.145 -1.417 1.00 96.69 96 THR A CA 1
ATOM 757 C C . THR A 1 96 ? 7.089 -3.900 -0.626 1.00 96.69 96 THR A C 1
ATOM 759 O O . THR A 1 96 ? 6.768 -3.514 0.498 1.00 96.69 96 THR A O 1
ATOM 762 N N . TRP A 1 97 ? 6.588 -5.015 -1.166 1.00 97.38 97 TRP A N 1
ATOM 763 C CA . TRP A 1 97 ? 5.480 -5.762 -0.567 1.00 97.38 97 TRP A CA 1
ATOM 764 C C . TRP A 1 97 ? 5.660 -6.133 0.919 1.00 97.38 97 TRP A C 1
ATOM 766 O O . TRP A 1 97 ? 4.726 -5.881 1.681 1.00 97.38 97 TRP A O 1
ATOM 776 N N . PRO A 1 98 ? 6.812 -6.663 1.382 1.00 96.19 98 PRO A N 1
ATOM 777 C CA . PRO A 1 98 ? 6.983 -7.028 2.788 1.00 96.19 98 PRO A CA 1
ATOM 778 C C . PRO A 1 98 ? 6.747 -5.857 3.749 1.00 96.19 98 PRO A C 1
ATOM 780 O O . PRO A 1 98 ? 6.069 -6.026 4.756 1.00 96.19 98 PRO A O 1
ATOM 783 N N . PHE A 1 99 ? 7.217 -4.652 3.407 1.00 95.81 99 PHE A N 1
ATOM 784 C CA . PHE A 1 99 ? 7.038 -3.462 4.245 1.00 95.81 99 PHE A CA 1
ATOM 785 C C . PHE A 1 99 ? 5.573 -3.039 4.345 1.00 95.81 99 PHE A C 1
ATOM 787 O O . PHE A 1 99 ? 5.099 -2.663 5.418 1.00 95.81 99 PHE A O 1
ATOM 794 N N . TRP A 1 100 ? 4.848 -3.103 3.229 1.00 96.88 100 TRP A N 1
ATOM 795 C CA . TRP A 1 100 ? 3.422 -2.792 3.206 1.00 96.88 100 TRP A CA 1
ATOM 796 C C . TRP A 1 100 ? 2.623 -3.836 3.978 1.00 96.88 100 TRP A C 1
ATOM 798 O O . TRP A 1 100 ? 1.830 -3.476 4.842 1.00 96.88 100 TRP A O 1
ATOM 808 N N . CYS A 1 101 ? 2.887 -5.120 3.735 1.00 97.25 101 CYS A N 1
ATOM 809 C CA . CYS A 1 101 ? 2.259 -6.229 4.443 1.00 97.25 101 CYS A CA 1
ATOM 810 C C . CYS A 1 101 ? 2.469 -6.118 5.963 1.00 97.25 101 CYS A C 1
ATOM 812 O O . CYS A 1 101 ? 1.508 -6.193 6.732 1.00 97.25 101 CYS A O 1
ATOM 814 N N . ASP A 1 102 ? 3.698 -5.845 6.405 1.00 95.75 102 ASP A N 1
ATOM 815 C CA . ASP A 1 102 ? 4.013 -5.627 7.819 1.00 95.75 102 ASP A CA 1
ATOM 816 C C . ASP A 1 102 ? 3.256 -4.424 8.400 1.00 95.75 102 ASP A C 1
ATOM 818 O O . ASP A 1 102 ? 2.705 -4.515 9.501 1.00 95.75 102 ASP A O 1
ATOM 822 N N . GLY A 1 103 ? 3.168 -3.314 7.660 1.00 95.44 103 GLY A N 1
ATOM 823 C CA . GLY A 1 103 ? 2.396 -2.132 8.052 1.00 95.44 103 GLY A CA 1
ATOM 824 C C . GLY A 1 103 ? 0.899 -2.418 8.205 1.00 95.44 103 GLY A C 1
ATOM 825 O O . GLY A 1 103 ? 0.303 -2.050 9.220 1.00 95.44 103 GLY A O 1
ATOM 826 N N . ILE A 1 104 ? 0.309 -3.136 7.244 1.00 97.19 104 ILE A N 1
ATOM 827 C CA . ILE A 1 104 ? -1.095 -3.573 7.265 1.00 97.19 104 ILE A CA 1
ATOM 828 C C . ILE A 1 104 ? -1.359 -4.426 8.508 1.00 97.19 104 ILE A C 1
ATOM 830 O O . ILE A 1 104 ? -2.253 -4.127 9.302 1.00 97.19 104 ILE A O 1
ATOM 834 N N . HIS A 1 105 ? -0.540 -5.453 8.739 1.00 96.31 105 HIS A N 1
ATOM 835 C CA . HIS A 1 105 ? -0.690 -6.319 9.907 1.00 96.31 105 HIS A CA 1
ATOM 836 C C . HIS A 1 105 ? -0.446 -5.589 11.230 1.00 96.31 105 HIS A C 1
ATOM 838 O O . HIS A 1 105 ? -1.104 -5.901 12.223 1.00 96.31 105 HIS A O 1
ATOM 844 N N . SER A 1 106 ? 0.492 -4.642 11.274 1.00 95.25 106 SER A N 1
ATOM 845 C CA . SER A 1 106 ? 0.759 -3.828 12.461 1.00 95.25 106 SER A CA 1
ATOM 846 C C . SER A 1 106 ? -0.458 -2.986 12.835 1.00 95.25 106 SER A C 1
ATOM 848 O O . SER A 1 106 ? -0.908 -3.034 13.980 1.00 95.25 106 SER A O 1
ATOM 850 N N . ASN A 1 107 ? -1.054 -2.292 11.863 1.00 96.88 107 ASN A N 1
ATOM 851 C CA . ASN A 1 107 ? -2.255 -1.496 12.091 1.00 96.88 107 ASN A CA 1
ATOM 852 C C . ASN A 1 107 ? -3.446 -2.369 12.489 1.00 96.88 107 ASN A C 1
ATOM 854 O O . ASN A 1 107 ? -4.095 -2.066 13.480 1.00 96.88 107 ASN A O 1
ATOM 858 N N . LEU A 1 108 ? -3.691 -3.493 11.810 1.00 96.56 108 LEU A N 1
ATOM 859 C CA . LEU A 1 108 ? -4.806 -4.401 12.126 1.00 96.56 108 LEU A CA 1
ATOM 860 C C . LEU A 1 108 ? -4.735 -5.024 13.528 1.00 96.56 108 LEU A C 1
ATOM 862 O O . LEU A 1 108 ? -5.756 -5.457 14.063 1.00 96.56 108 LEU A O 1
ATOM 866 N N . LYS A 1 109 ? -3.548 -5.078 14.141 1.00 95.94 109 LYS A N 1
ATOM 867 C CA . LYS A 1 109 ? -3.386 -5.514 15.536 1.00 95.94 109 LYS A CA 1
ATOM 868 C C . LYS A 1 109 ? -3.806 -4.449 16.548 1.00 95.94 109 LYS A C 1
ATOM 870 O O . LYS A 1 109 ? -4.002 -4.787 17.713 1.00 95.94 109 LYS A O 1
ATOM 875 N N . ARG A 1 110 ? -3.924 -3.183 16.140 1.00 97.38 110 ARG A N 1
ATOM 876 C CA . ARG A 1 110 ? -4.286 -2.078 17.033 1.00 97.38 110 ARG A CA 1
ATOM 877 C C . ARG A 1 110 ? -5.778 -2.138 17.375 1.00 97.38 110 ARG A C 1
ATOM 879 O O . ARG A 1 110 ? -6.579 -2.459 16.492 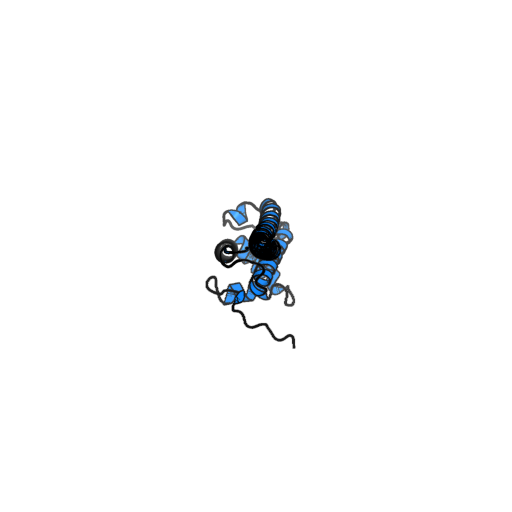1.00 97.38 110 ARG A O 1
ATOM 886 N N . PRO A 1 111 ? -6.177 -1.797 18.614 1.00 97.88 111 PRO A N 1
ATOM 887 C CA . PRO A 1 111 ? -7.557 -1.965 19.070 1.00 97.88 111 PRO A CA 1
ATOM 888 C C . PRO A 1 111 ? -8.588 -1.252 18.189 1.00 97.88 111 PRO A C 1
ATOM 890 O O . PRO A 1 111 ? -9.550 -1.877 17.747 1.00 97.88 111 PRO A O 1
ATOM 893 N N . ALA A 1 112 ? -8.341 0.019 17.857 1.00 97.31 112 ALA A N 1
ATOM 894 C CA . ALA A 1 112 ? -9.231 0.826 17.023 1.00 97.31 112 ALA A CA 1
ATOM 895 C C . ALA A 1 112 ? -9.446 0.232 15.618 1.00 97.31 112 ALA A C 1
ATOM 897 O O . ALA A 1 112 ? -10.579 0.097 15.159 1.00 97.31 112 ALA A O 1
ATOM 898 N N . PHE A 1 113 ? -8.365 -0.193 14.957 1.00 97.94 113 PHE A N 1
ATOM 899 C CA . PHE A 1 113 ? -8.430 -0.815 13.633 1.00 97.94 113 PHE A CA 1
ATOM 900 C C . PHE A 1 113 ? -9.138 -2.166 13.684 1.00 97.94 113 PHE A C 1
ATOM 902 O O . PHE A 1 113 ? -9.960 -2.463 12.822 1.00 97.94 113 PHE A O 1
ATOM 909 N N . LYS A 1 114 ? -8.871 -2.980 14.710 1.00 97.19 114 LYS A N 1
ATOM 910 C CA . LYS A 1 114 ? -9.563 -4.256 14.900 1.00 97.19 114 LYS A CA 1
ATOM 911 C C . LYS A 1 114 ? -11.067 -4.048 15.100 1.00 97.19 114 LYS A C 1
ATOM 913 O O . LYS A 1 114 ? -11.860 -4.765 14.493 1.00 97.19 114 LYS A O 1
ATOM 918 N N . ALA A 1 115 ? -11.458 -3.071 15.918 1.00 96.69 115 ALA A N 1
ATOM 919 C CA . ALA A 1 115 ? -12.858 -2.729 16.159 1.00 96.69 115 ALA A CA 1
ATOM 920 C C . ALA A 1 115 ? -13.559 -2.259 14.874 1.00 96.69 115 ALA A C 1
ATOM 922 O O . ALA A 1 115 ? -14.607 -2.801 14.518 1.00 96.69 115 ALA A O 1
ATOM 923 N N . ALA A 1 116 ? -12.946 -1.333 14.132 1.00 96.69 116 ALA A N 1
ATOM 924 C CA . ALA A 1 116 ? -13.475 -0.872 12.851 1.00 96.69 116 ALA A CA 1
ATOM 925 C C . ALA A 1 116 ? -13.562 -1.996 11.816 1.00 96.69 116 ALA A C 1
ATOM 927 O O . ALA A 1 116 ? -14.580 -2.120 11.139 1.00 96.69 116 ALA A O 1
ATOM 928 N N . TRP A 1 117 ? -12.545 -2.858 11.723 1.00 96.94 117 TRP A N 1
ATOM 929 C CA . TRP A 1 117 ? -12.560 -3.991 10.801 1.00 96.94 117 TRP A CA 1
ATOM 930 C C . TRP A 1 117 ? -13.716 -4.943 11.100 1.00 96.94 117 TRP A C 1
ATOM 932 O O . TRP A 1 117 ? -14.432 -5.333 10.182 1.00 96.94 117 TRP A O 1
ATOM 942 N N . MET A 1 118 ? -13.956 -5.290 12.370 1.00 94.31 118 MET A N 1
ATOM 943 C CA . MET A 1 118 ? -15.108 -6.118 12.751 1.00 94.31 118 MET A CA 1
ATOM 944 C C . MET A 1 118 ? -16.433 -5.456 12.358 1.00 94.31 118 MET A C 1
ATOM 946 O O . MET A 1 118 ? -17.323 -6.122 11.831 1.00 94.31 118 MET A O 1
ATOM 950 N N . HIS A 1 119 ?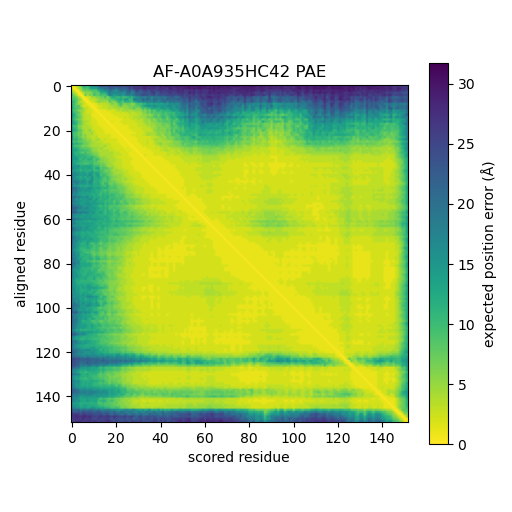 -16.553 -4.143 12.564 1.00 93.44 119 HIS A N 1
ATOM 951 C CA . HIS A 1 119 ? -17.755 -3.400 12.202 1.00 93.44 119 HIS A CA 1
ATOM 952 C C . HIS A 1 119 ? -17.988 -3.390 10.682 1.00 93.44 119 HIS A C 1
ATOM 954 O O . HIS A 1 119 ? -19.068 -3.752 10.218 1.00 93.44 119 HIS A O 1
ATOM 960 N N . ILE A 1 120 ? -16.966 -3.033 9.904 1.00 94.00 120 ILE A N 1
ATOM 961 C CA . ILE A 1 120 ? -17.042 -2.858 8.448 1.00 94.00 120 ILE A CA 1
ATOM 962 C C . ILE A 1 120 ? -17.170 -4.204 7.732 1.00 94.00 120 ILE A C 1
ATOM 964 O O . ILE A 1 120 ? -18.081 -4.392 6.928 1.00 94.00 120 ILE A O 1
ATOM 968 N N . SER A 1 121 ? -16.315 -5.176 8.057 1.00 91.88 121 SER A N 1
ATOM 969 C CA . SER A 1 121 ? -16.290 -6.480 7.378 1.00 91.88 121 SER A CA 1
ATOM 970 C C . SER A 1 121 ? -17.567 -7.301 7.581 1.00 91.88 121 SER A C 1
ATOM 972 O O . SER A 1 121 ? -17.875 -8.152 6.748 1.00 91.88 121 SER A O 1
ATOM 974 N N . SER A 1 122 ? -18.326 -7.035 8.651 1.00 87.81 122 SER A N 1
ATOM 975 C CA . SER A 1 122 ? -19.632 -7.662 8.895 1.00 87.81 122 SER A CA 1
ATOM 976 C C . SER A 1 122 ? -20.740 -7.160 7.960 1.00 87.81 122 SER A C 1
ATOM 978 O O . SER A 1 122 ? -21.751 -7.840 7.794 1.00 87.81 122 SER A O 1
ATOM 980 N N . ARG A 1 123 ? -20.556 -5.981 7.352 1.00 87.56 123 ARG A N 1
ATOM 981 C CA . ARG A 1 123 ? -21.540 -5.302 6.490 1.00 87.56 123 ARG A CA 1
ATOM 982 C C . ARG A 1 123 ? -21.108 -5.231 5.027 1.00 87.56 123 ARG A C 1
ATOM 984 O O . ARG A 1 123 ? -21.952 -5.063 4.154 1.00 87.56 123 ARG A O 1
ATOM 991 N N . ALA A 1 124 ? -19.809 -5.352 4.772 1.00 77.31 124 ALA A N 1
ATOM 992 C CA . ALA A 1 124 ? -19.232 -5.440 3.441 1.00 77.31 124 ALA A CA 1
ATOM 993 C C . ALA A 1 124 ? -19.679 -6.746 2.760 1.00 77.31 124 ALA A C 1
ATOM 995 O O . ALA A 1 124 ? -19.246 -7.843 3.125 1.00 77.31 124 ALA A O 1
ATOM 996 N N . ASN A 1 125 ? -20.573 -6.628 1.776 1.00 77.19 125 ASN A N 1
ATOM 997 C CA . ASN A 1 125 ? -21.166 -7.734 1.018 1.00 77.19 125 ASN A CA 1
ATOM 998 C C . ASN A 1 125 ? -20.174 -8.317 -0.009 1.00 77.19 125 ASN A C 1
ATOM 1000 O O . ASN A 1 125 ? -20.418 -8.277 -1.211 1.00 77.19 125 ASN A O 1
ATOM 1004 N N . GLY A 1 126 ? -19.052 -8.862 0.461 1.00 74.75 126 GLY A N 1
ATOM 1005 C CA . GLY A 1 126 ? -17.985 -9.393 -0.397 1.00 74.75 126 GLY A CA 1
ATOM 1006 C C . GLY A 1 126 ? -16.903 -8.376 -0.768 1.00 74.75 126 GLY A C 1
ATOM 1007 O O . GLY A 1 126 ? -15.956 -8.740 -1.461 1.00 74.75 126 GLY A O 1
ATOM 1008 N N . ASP A 1 127 ? -16.995 -7.138 -0.275 1.00 86.00 127 ASP A N 1
ATOM 1009 C CA . ASP A 1 127 ? -15.883 -6.190 -0.358 1.00 86.00 127 ASP A CA 1
ATOM 1010 C C . ASP A 1 127 ? -14.719 -6.657 0.531 1.00 86.00 127 ASP A C 1
ATOM 1012 O O . ASP A 1 127 ? -14.902 -7.374 1.522 1.00 86.00 127 ASP A O 1
ATOM 1016 N N . PHE A 1 128 ? -13.511 -6.212 0.189 1.00 94.38 128 PHE A N 1
ATOM 1017 C CA . PHE A 1 128 ? -12.272 -6.512 0.915 1.00 94.38 128 PHE A CA 1
ATOM 1018 C C . PHE A 1 128 ? -11.825 -7.986 0.885 1.00 94.38 128 PHE A C 1
ATOM 1020 O O . PHE A 1 128 ? -11.207 -8.481 1.832 1.00 94.38 128 PHE A O 1
ATOM 1027 N N . ASP A 1 129 ? -12.147 -8.698 -0.194 1.00 93.31 129 ASP A N 1
ATOM 1028 C CA . ASP A 1 129 ? -11.853 -10.121 -0.383 1.00 93.31 129 ASP A CA 1
ATOM 1029 C C . ASP A 1 129 ? -10.353 -10.448 -0.252 1.00 93.31 129 ASP A C 1
ATOM 1031 O O . ASP A 1 129 ? -9.966 -11.461 0.347 1.00 93.31 129 ASP A O 1
ATOM 1035 N N . GLU A 1 130 ? -9.495 -9.591 -0.805 1.00 95.00 130 GLU A N 1
ATOM 1036 C CA . GLU A 1 130 ? -8.045 -9.728 -0.744 1.00 95.00 130 GLU A CA 1
ATOM 1037 C C . GLU A 1 130 ? -7.504 -9.457 0.665 1.00 95.00 130 GLU A C 1
ATOM 1039 O O . GLU A 1 130 ? -6.686 -10.228 1.172 1.00 95.00 130 GLU A O 1
ATOM 1044 N N . LEU A 1 131 ? -7.987 -8.409 1.335 1.00 96.50 131 LEU A N 1
ATOM 1045 C CA . LEU A 1 131 ? -7.607 -8.089 2.713 1.00 96.50 131 LEU A CA 1
ATOM 1046 C C . LEU A 1 131 ? -8.041 -9.178 3.690 1.00 96.50 131 LEU A C 1
ATOM 1048 O O . LEU A 1 131 ? -7.250 -9.591 4.539 1.00 96.50 131 LEU A O 1
ATOM 1052 N N . ARG A 1 132 ? -9.263 -9.697 3.544 1.00 94.88 132 ARG A N 1
ATOM 1053 C CA . ARG A 1 132 ? -9.763 -10.803 4.366 1.00 94.88 132 ARG A CA 1
ATOM 1054 C C . ARG A 1 132 ? -8.873 -12.035 4.215 1.00 94.88 132 ARG A C 1
ATOM 1056 O O . ARG A 1 132 ? -8.430 -12.590 5.217 1.00 94.88 132 ARG A O 1
ATOM 1063 N N . ARG A 1 133 ? -8.524 -12.396 2.977 1.00 94.25 133 ARG A N 1
ATOM 1064 C CA . ARG A 1 133 ? -7.608 -13.507 2.701 1.00 94.25 133 ARG A CA 1
ATOM 1065 C C . ARG A 1 133 ? -6.219 -13.285 3.304 1.00 94.25 133 ARG A C 1
ATOM 1067 O O . ARG A 1 133 ? -5.657 -14.217 3.872 1.00 94.25 133 ARG A O 1
ATOM 1074 N N . LEU A 1 134 ? -5.668 -12.071 3.222 1.00 95.50 134 LEU A N 1
ATOM 1075 C CA . LEU A 1 134 ? -4.374 -11.759 3.840 1.00 95.50 134 LEU A CA 1
ATOM 1076 C C . LEU A 1 134 ? -4.423 -11.924 5.367 1.00 95.50 134 LEU A C 1
ATOM 1078 O O . LEU A 1 134 ? -3.490 -12.459 5.962 1.00 95.50 134 LEU A O 1
ATOM 1082 N N . ILE A 1 135 ? -5.512 -11.494 6.007 1.00 94.38 135 ILE A N 1
ATOM 1083 C CA . ILE A 1 135 ? -5.709 -11.648 7.455 1.00 94.38 135 ILE A CA 1
ATOM 1084 C C . ILE A 1 135 ? -5.761 -13.129 7.848 1.00 94.38 135 ILE A C 1
ATOM 1086 O O . ILE A 1 135 ? -5.157 -13.507 8.851 1.00 94.38 135 ILE A O 1
ATOM 1090 N N . GLU A 1 136 ? -6.450 -13.955 7.059 1.00 93.06 136 GLU A N 1
ATOM 1091 C CA . GLU A 1 136 ? -6.598 -15.397 7.291 1.00 93.06 136 GLU A CA 1
ATOM 1092 C C . GLU A 1 136 ? -5.293 -16.175 7.065 1.00 93.06 136 GLU A C 1
ATOM 1094 O O . GLU A 1 136 ? -4.921 -17.013 7.887 1.00 93.06 136 GLU A O 1
ATOM 1099 N N . GLU A 1 137 ? -4.578 -15.900 5.971 1.00 92.62 137 GLU A N 1
ATOM 1100 C CA . GLU A 1 137 ? -3.339 -16.605 5.619 1.00 92.62 137 GLU A CA 1
ATOM 1101 C C . GLU A 1 137 ? -2.097 -16.050 6.350 1.00 92.62 137 GLU A C 1
ATOM 1103 O O . GLU A 1 137 ? -1.086 -16.744 6.497 1.00 92.62 137 GLU A O 1
ATOM 1108 N N . GLY A 1 138 ? -2.173 -14.814 6.848 1.00 89.38 138 GLY A N 1
ATOM 1109 C CA . GLY A 1 138 ? -1.134 -14.148 7.627 1.00 89.38 138 GLY A CA 1
ATOM 1110 C C . GLY A 1 138 ? -0.011 -13.496 6.798 1.00 89.38 138 GLY A C 1
ATOM 1111 O O . GLY A 1 138 ? 0.065 -13.656 5.579 1.00 89.38 138 GLY A O 1
ATOM 1112 N N . PRO A 1 139 ? 0.941 -12.812 7.469 1.00 83.94 139 PRO A N 1
ATOM 1113 C CA . PRO A 1 139 ? 1.927 -11.925 6.827 1.00 83.94 139 PRO A CA 1
ATOM 1114 C C . PRO A 1 139 ? 2.956 -12.644 5.951 1.00 83.94 139 PRO A C 1
ATOM 1116 O O . PRO A 1 139 ? 3.675 -12.017 5.181 1.00 83.94 139 PRO A O 1
ATOM 1119 N N . LYS A 1 140 ? 3.074 -13.969 6.091 1.00 86.56 140 LYS A N 1
ATOM 1120 C CA . LYS A 1 140 ? 3.976 -14.783 5.263 1.00 86.56 140 LYS A CA 1
ATOM 1121 C C . LYS A 1 140 ? 3.364 -15.127 3.907 1.00 86.56 140 LYS A C 1
ATOM 1123 O O . LYS A 1 140 ? 4.075 -15.658 3.052 1.00 86.56 140 LYS A O 1
ATOM 1128 N N . SER A 1 141 ? 2.068 -14.881 3.730 1.00 90.00 141 SER A N 1
ATOM 1129 C CA . SER A 1 141 ? 1.402 -15.117 2.467 1.00 90.00 141 SER A CA 1
ATOM 1130 C C . SER A 1 141 ? 1.725 -14.005 1.476 1.00 90.00 141 SER A C 1
ATOM 1132 O O . SER A 1 141 ? 1.663 -12.820 1.794 1.00 90.00 141 SER A O 1
ATOM 1134 N N . ASP A 1 142 ? 2.102 -14.399 0.264 1.00 94.88 142 ASP A N 1
ATOM 1135 C CA . ASP A 1 142 ? 2.365 -13.467 -0.822 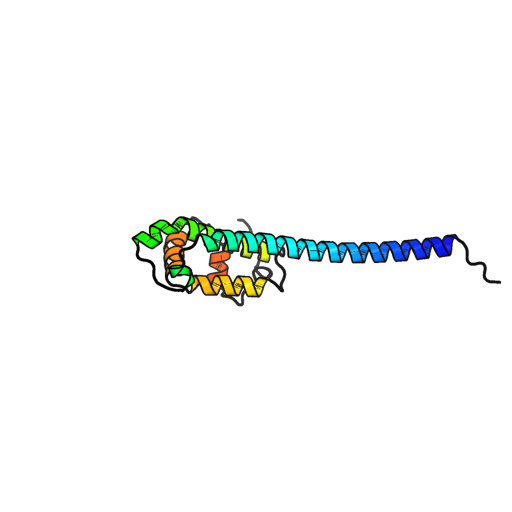1.00 94.88 142 ASP A CA 1
ATOM 1136 C C . ASP A 1 142 ? 1.196 -13.514 -1.810 1.00 94.88 142 ASP A C 1
ATOM 1138 O O . ASP A 1 142 ? 1.022 -14.546 -2.474 1.00 94.88 142 ASP A O 1
ATOM 1142 N N . PRO A 1 143 ? 0.438 -12.413 -1.975 1.00 96.00 143 PRO A N 1
ATOM 1143 C CA . PRO A 1 143 ? -0.671 -12.343 -2.917 1.00 96.00 143 PRO A CA 1
ATOM 1144 C C . PRO A 1 143 ? -0.283 -12.706 -4.345 1.00 96.00 143 PRO A C 1
ATOM 1146 O O . PRO A 1 143 ? -1.100 -13.212 -5.110 1.00 96.00 143 PRO A O 1
ATOM 1149 N N . ARG A 1 144 ? 0.990 -12.532 -4.720 1.00 94.69 144 ARG A N 1
ATOM 1150 C CA . ARG A 1 144 ? 1.481 -12.922 -6.044 1.00 94.69 144 ARG A CA 1
ATOM 1151 C C . ARG A 1 144 ? 1.444 -14.434 -6.285 1.00 94.69 144 ARG A C 1
ATOM 1153 O O . ARG A 1 144 ? 1.437 -14.869 -7.435 1.00 94.69 144 ARG A O 1
ATOM 1160 N N . LYS A 1 145 ? 1.425 -15.232 -5.216 1.00 93.62 145 LYS A N 1
ATOM 1161 C CA . LYS A 1 145 ? 1.371 -16.703 -5.246 1.00 93.62 145 LYS A CA 1
ATOM 1162 C C . LYS A 1 145 ? -0.047 -17.243 -5.079 1.00 93.62 145 LYS A C 1
ATOM 1164 O O . LYS A 1 145 ? -0.247 -18.456 -5.123 1.00 93.62 145 LYS A O 1
ATOM 1169 N N . TRP A 1 146 ? -1.031 -16.371 -4.885 1.00 92.94 146 TRP A N 1
ATOM 1170 C CA . TRP A 1 146 ? -2.420 -16.775 -4.755 1.00 92.94 146 TRP A CA 1
ATOM 1171 C C . TRP A 1 146 ? -2.947 -17.341 -6.068 1.00 92.94 146 TRP A C 1
ATOM 1173 O O . TRP A 1 146 ? -2.744 -16.780 -7.146 1.00 92.94 146 TRP A O 1
ATOM 1183 N N . SER A 1 147 ? -3.666 -18.462 -5.984 1.00 81.31 147 SER A N 1
ATOM 1184 C CA . SER A 1 147 ? -4.441 -18.944 -7.121 1.00 81.31 147 SER A CA 1
ATOM 1185 C C . SER A 1 147 ? -5.454 -17.870 -7.518 1.00 81.31 147 SER A C 1
ATOM 1187 O O . SER A 1 147 ? -6.175 -17.334 -6.670 1.00 81.31 147 SER A O 1
ATOM 1189 N N . LYS A 1 148 ? -5.515 -17.554 -8.817 1.00 67.50 148 LYS A N 1
ATOM 1190 C CA . LYS A 1 148 ? -6.561 -16.679 -9.352 1.00 67.50 148 LYS A CA 1
ATOM 1191 C C . LYS A 1 148 ? -7.905 -17.325 -9.027 1.00 67.50 148 LYS A C 1
ATOM 1193 O O . LYS A 1 148 ? -8.165 -18.438 -9.494 1.00 67.50 148 LYS A O 1
ATOM 1198 N N . ARG A 1 149 ? -8.749 -16.663 -8.225 1.00 60.53 149 ARG A N 1
ATOM 1199 C CA . ARG A 1 149 ? -10.132 -17.122 -8.034 1.00 60.53 149 ARG A CA 1
ATOM 1200 C C . ARG A 1 149 ? -10.769 -17.183 -9.424 1.00 60.53 149 ARG A C 1
ATOM 1202 O O . ARG A 1 149 ? -10.778 -16.187 -10.149 1.00 60.53 149 ARG A O 1
ATOM 1209 N N . ARG A 1 150 ? -11.250 -18.361 -9.834 1.00 48.09 150 ARG A N 1
ATOM 1210 C CA . ARG A 1 150 ? -12.121 -18.455 -11.010 1.00 48.09 150 ARG A CA 1
ATOM 1211 C C . ARG A 1 150 ? -13.380 -17.673 -10.651 1.00 48.09 150 ARG A C 1
ATOM 1213 O O . ARG A 1 150 ? -14.040 -18.037 -9.685 1.00 48.09 150 ARG A O 1
ATOM 1220 N N . LYS A 1 151 ? -13.676 -16.599 -11.386 1.00 45.38 151 LYS A N 1
ATOM 1221 C CA . LYS A 1 151 ? -14.994 -15.961 -11.327 1.00 45.38 151 LYS A CA 1
ATOM 1222 C C . LYS A 1 151 ? -16.005 -17.009 -11.807 1.00 45.38 151 LYS A C 1
ATOM 1224 O O . LYS A 1 151 ? -15.992 -17.344 -12.990 1.00 45.38 151 LYS A O 1
ATOM 1229 N N . THR A 1 152 ? -16.743 -17.608 -10.878 1.00 37.25 152 THR A N 1
ATOM 1230 C CA . THR A 1 152 ? -17.961 -18.383 -11.158 1.00 37.25 152 THR A CA 1
ATOM 1231 C C . THR A 1 152 ? -19.131 -17.441 -11.313 1.00 37.25 152 THR A C 1
ATOM 1233 O O . THR A 1 152 ? -19.201 -16.505 -10.484 1.00 37.25 152 THR A O 1
#

Mean predicted aligned error: 6.64 Å

Secondary structure (DSSP, 8-state):
-----HHHHHHHHHHHHHHHHHHHHHHHHHHHHHHHHHHHHHHHHHHHTTS-HHHHHTPPPPHHHHHHTHHHHHHHHHHHHHHHHHHHHT-S-TTTHHHHHHHHHHHHTSHHHHHHHHHHHTT-SSTTHHHHHHHHH-TT--GGGSPPPP--

Radius of gyration: 23.42 Å; Cα contacts (8 Å, |Δi|>4): 93; chains: 1; bounding box: 66×31×69 Å

Solvent-accessible surface area (backbone atoms only — not comparable to full-atom values): 8656 Å² total; per-residue (Å²): 134,88,82,84,49,73,65,57,57,49,52,52,52,48,53,53,50,52,53,50,51,52,53,50,50,53,54,52,50,53,52,50,43,50,55,53,54,49,51,54,52,48,51,49,52,61,49,56,75,69,45,59,63,52,43,76,70,49,34,78,59,55,74,68,60,42,62,76,45,41,67,56,53,48,52,49,52,50,51,49,18,52,52,41,49,36,25,39,75,61,68,45,52,83,80,55,46,60,61,52,46,52,49,54,57,55,48,52,69,18,50,33,44,40,53,49,46,58,60,48,61,75,67,41,89,71,62,52,58,54,41,52,49,44,66,74,67,32,84,87,57,55,51,61,75,54,78,80,78,78,87,123

Sequence (152 aa):
MWNVTWSDFASVATAVGVLFAAAQLELSKEQGVTAFEDSINQEYRVLAARLPTKALLGEELAETELAEHLDELYQYFDLCNGQIFLRQEGRISEKTWPFWCDGIHSNLKRPAFKAAWMHISSRANGDFDELRRLIEEGPKSDPRKWSKRRKT